Protein AF-A0A1W9QSS4-F1 (afdb_monomer_lite)

Foldseek 3Di:
DVVLVVLLVVLLLVLLVVCVVPLPPQPDFDLVSVVVSVVCCVVVVVPSDAPFDQDPSGTDGPVSVVSSQVVCVVQQQWHWDWDQDPNDTGIGTDGGPRVVVSVVD

Sequence (105 aa):
MFLKKQIYFRRVVLAAEIASKLHNQPTFGHVKFQKLVYLCEQISKMNLHSNYSKQAAGPYDRKFIHSIDSELNRQKWFNIKQETVDGYKKFTYTPSVNLQKAKKY

pLDDT: mean 89.85, std 7.15, range [61.88, 97.44]

Structure (mmCIF, N/CA/C/O backbone):
data_AF-A0A1W9QSS4-F1
#
_entry.id   AF-A0A1W9QSS4-F1
#
loop_
_atom_site.group_PDB
_atom_site.id
_atom_site.type_symbol
_atom_site.label_atom_id
_atom_site.label_alt_id
_atom_site.label_comp_id
_atom_site.label_asym_id
_atom_site.label_entity_id
_atom_site.label_seq_id
_atom_site.pdbx_PDB_ins_code
_atom_site.Cartn_x
_atom_site.Cartn_y
_atom_site.Cartn_z
_atom_site.occupancy
_atom_site.B_iso_or_equiv
_atom_site.auth_seq_id
_atom_site.auth_comp_id
_atom_site.auth_asym_id
_atom_site.auth_atom_id
_atom_site.pdbx_PDB_model_num
ATOM 1 N N . MET A 1 1 ? -16.547 19.908 8.640 1.00 61.88 1 MET A N 1
ATOM 2 C CA . MET A 1 1 ? -15.112 19.577 8.845 1.00 61.88 1 MET A CA 1
ATOM 3 C C . MET A 1 1 ? -14.900 18.134 9.323 1.00 61.88 1 MET A C 1
ATOM 5 O O . MET A 1 1 ? -14.058 17.446 8.760 1.00 61.88 1 MET A O 1
ATOM 9 N N . PHE A 1 2 ? -15.700 17.637 10.276 1.00 73.44 2 PHE A N 1
ATOM 10 C CA . PHE A 1 2 ? -15.592 16.279 10.839 1.00 73.44 2 PHE A CA 1
ATOM 11 C C . PHE A 1 2 ? -15.815 15.129 9.830 1.00 73.44 2 PHE A C 1
ATOM 13 O O . PHE A 1 2 ? -14.977 14.237 9.718 1.00 73.44 2 PHE A O 1
ATOM 20 N N . LEU A 1 3 ? -16.881 15.192 9.019 1.00 80.44 3 LEU A N 1
ATOM 21 C 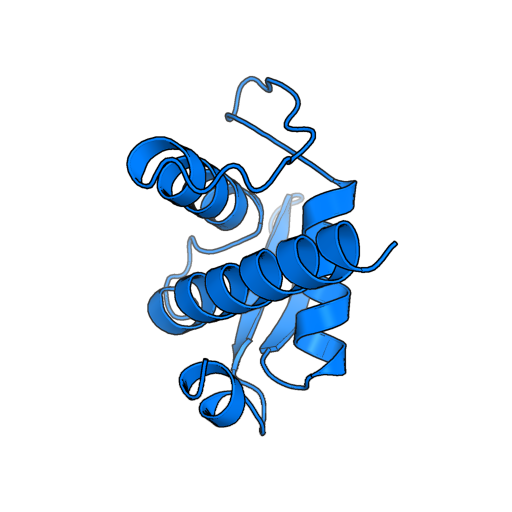CA . LEU A 1 3 ? -17.224 14.139 8.046 1.00 80.44 3 LEU A CA 1
ATOM 22 C C . LEU A 1 3 ? -16.113 13.889 7.009 1.00 80.44 3 LEU A C 1
ATOM 24 O O . LEU A 1 3 ? -15.779 12.746 6.715 1.00 80.44 3 LEU A O 1
ATOM 28 N N . LYS A 1 4 ? -15.478 14.957 6.507 1.00 81.88 4 LYS A N 1
ATOM 29 C CA . LYS A 1 4 ? -14.354 14.851 5.559 1.00 81.88 4 LYS A CA 1
ATOM 30 C C . LYS A 1 4 ? -13.162 14.108 6.170 1.00 81.88 4 LYS A C 1
ATOM 32 O O . LYS A 1 4 ? -1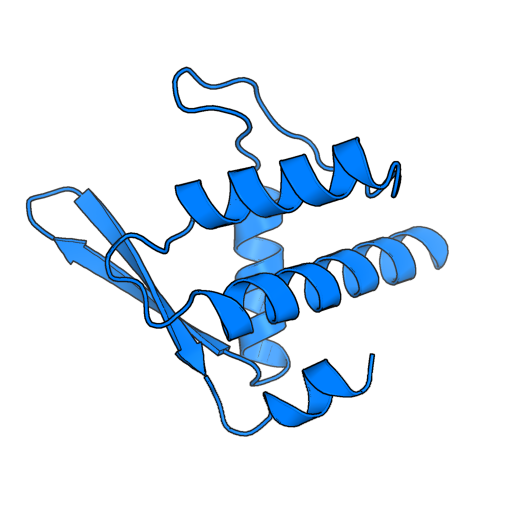2.553 13.288 5.491 1.00 81.88 4 LYS A O 1
ATOM 37 N N . LYS A 1 5 ? -12.858 14.356 7.450 1.00 86.12 5 LYS A N 1
ATOM 38 C CA . LYS A 1 5 ? -11.775 13.675 8.177 1.00 86.12 5 LYS A CA 1
ATOM 39 C C . LYS A 1 5 ? -12.082 12.187 8.377 1.00 86.12 5 LYS A C 1
ATOM 41 O O . LYS A 1 5 ? -11.194 11.362 8.194 1.00 86.12 5 LYS A O 1
ATOM 46 N N . GLN A 1 6 ? -13.333 11.844 8.688 1.00 88.62 6 GLN A N 1
ATOM 47 C CA . GLN A 1 6 ? -13.763 10.449 8.819 1.00 88.62 6 GLN A CA 1
ATOM 48 C C . GLN A 1 6 ? -13.700 9.701 7.478 1.00 88.62 6 GLN A C 1
ATOM 50 O O . GLN A 1 6 ? -13.156 8.602 7.424 1.00 88.62 6 GLN A O 1
ATOM 55 N N . ILE A 1 7 ? -14.201 10.302 6.393 1.00 89.06 7 ILE A N 1
ATOM 56 C CA . ILE A 1 7 ? -14.123 9.725 5.039 1.00 89.06 7 ILE A CA 1
ATOM 57 C C . ILE A 1 7 ? -12.666 9.502 4.642 1.00 89.06 7 ILE A C 1
ATOM 59 O O . ILE A 1 7 ? -12.314 8.420 4.183 1.00 89.06 7 ILE A O 1
ATOM 63 N N . TYR A 1 8 ? -11.814 10.505 4.852 1.00 90.12 8 TYR A N 1
ATOM 64 C CA . TYR A 1 8 ? -10.388 10.387 4.582 1.00 90.12 8 TYR A CA 1
ATOM 65 C C . TYR A 1 8 ? -9.765 9.219 5.352 1.00 90.12 8 TYR A C 1
ATOM 67 O O . TYR A 1 8 ? -9.114 8.374 4.748 1.00 90.12 8 TYR A O 1
ATOM 75 N N . PHE A 1 9 ? -10.030 9.106 6.656 1.00 92.19 9 PHE A N 1
ATOM 76 C CA . PHE A 1 9 ? -9.504 8.002 7.454 1.00 92.19 9 PHE A CA 1
ATOM 77 C C . PHE A 1 9 ? -9.990 6.631 6.958 1.00 92.19 9 PHE A C 1
ATOM 79 O O . PHE A 1 9 ? -9.188 5.711 6.837 1.00 92.19 9 PHE A O 1
ATOM 86 N N . ARG A 1 10 ? -11.265 6.499 6.568 1.00 92.31 10 ARG A N 1
ATOM 87 C CA . ARG A 1 10 ? -11.788 5.264 5.954 1.00 92.31 10 ARG A CA 1
ATOM 88 C C . ARG A 1 10 ? -11.043 4.890 4.673 1.00 92.31 10 ARG A C 1
ATOM 90 O O . ARG A 1 10 ? -10.729 3.719 4.481 1.00 92.31 10 ARG A O 1
ATOM 97 N N . ARG A 1 11 ? -10.704 5.868 3.824 1.00 92.00 11 ARG A N 1
ATOM 98 C CA . ARG A 1 11 ? -9.878 5.610 2.632 1.00 92.00 11 ARG A CA 1
ATOM 99 C C . ARG A 1 11 ? -8.488 5.110 2.996 1.00 92.00 11 ARG A C 1
ATOM 101 O O . ARG A 1 11 ? -7.968 4.241 2.312 1.00 92.00 11 ARG A O 1
ATOM 108 N N . VAL A 1 12 ? -7.891 5.652 4.053 1.00 94.31 12 VAL A N 1
ATOM 109 C CA . VAL A 1 12 ? -6.559 5.251 4.527 1.00 94.31 12 VAL A CA 1
ATOM 110 C C . VAL A 1 12 ? -6.589 3.820 5.065 1.00 94.31 12 VAL A C 1
ATOM 112 O O . VAL A 1 12 ? -5.684 3.045 4.774 1.00 94.31 12 VAL A O 1
ATOM 115 N N . VAL A 1 13 ? -7.640 3.441 5.795 1.00 94.94 13 VAL A N 1
ATOM 116 C CA . VAL A 1 13 ? -7.822 2.059 6.268 1.00 94.94 13 VAL A CA 1
ATOM 117 C C . VAL A 1 13 ? -8.000 1.101 5.086 1.00 94.94 13 VAL A C 1
ATOM 119 O O . VAL A 1 13 ? -7.270 0.118 4.986 1.00 94.94 13 VAL A O 1
ATOM 122 N N . LEU A 1 14 ? -8.880 1.425 4.131 1.00 94.75 14 LEU A N 1
ATOM 123 C CA . LEU A 1 14 ? -9.049 0.633 2.905 1.00 94.75 14 LEU A CA 1
ATOM 124 C C . LEU A 1 14 ? -7.736 0.518 2.112 1.00 94.75 14 LEU A C 1
ATOM 126 O O . LEU A 1 14 ? -7.388 -0.556 1.624 1.00 94.75 14 LEU A O 1
ATOM 130 N N . ALA A 1 15 ? -6.984 1.614 2.009 1.00 94.94 15 ALA A N 1
ATOM 131 C CA . ALA A 1 15 ? -5.680 1.644 1.364 1.00 94.94 15 ALA A CA 1
ATOM 132 C C . ALA A 1 15 ? -4.685 0.690 2.032 1.00 94.94 15 ALA A C 1
ATOM 134 O O . ALA A 1 15 ? -4.008 -0.080 1.348 1.00 94.94 15 ALA A O 1
ATOM 135 N N . ALA A 1 16 ? -4.615 0.728 3.363 1.00 96.50 16 ALA A N 1
ATOM 136 C CA . ALA A 1 16 ? -3.748 -0.140 4.141 1.00 96.50 16 ALA A CA 1
ATOM 137 C C . ALA A 1 16 ? -4.108 -1.617 3.944 1.00 96.50 16 ALA A C 1
ATOM 139 O O . ALA A 1 16 ? -3.210 -2.444 3.819 1.00 96.50 16 ALA A O 1
ATOM 140 N N . GLU A 1 17 ? -5.399 -1.939 3.856 1.00 96.31 17 GLU A N 1
ATOM 141 C CA . GLU A 1 17 ? -5.879 -3.303 3.630 1.00 96.31 17 GLU A CA 1
ATOM 142 C C . GLU A 1 17 ? -5.543 -3.823 2.224 1.00 96.31 17 GLU A C 1
ATOM 144 O O . GLU A 1 17 ? -5.064 -4.945 2.056 1.00 96.31 17 GLU A O 1
ATOM 149 N N . ILE A 1 18 ? -5.721 -2.995 1.193 1.00 96.44 18 ILE A N 1
ATOM 150 C CA . ILE A 1 18 ? -5.328 -3.355 -0.176 1.00 96.44 18 ILE A CA 1
ATOM 151 C C . ILE A 1 18 ? -3.809 -3.573 -0.254 1.00 96.44 18 ILE A C 1
ATOM 153 O O . ILE A 1 18 ? -3.354 -4.571 -0.820 1.00 96.44 18 ILE A O 1
ATOM 157 N N . ALA A 1 19 ? -3.018 -2.668 0.330 1.00 96.56 19 ALA A N 1
ATOM 158 C CA . ALA A 1 19 ? -1.562 -2.786 0.351 1.00 96.56 19 ALA A CA 1
ATOM 159 C C . ALA A 1 19 ? -1.093 -4.004 1.167 1.00 96.56 19 ALA A C 1
ATOM 161 O O . ALA A 1 19 ? -0.195 -4.724 0.730 1.00 96.56 19 ALA A O 1
ATOM 162 N N . SER A 1 20 ? -1.727 -4.309 2.304 1.00 96.38 20 SER A N 1
ATOM 163 C CA . SER A 1 20 ? -1.370 -5.464 3.142 1.00 96.38 20 SER A CA 1
ATOM 164 C C . SER A 1 20 ? -1.543 -6.782 2.393 1.00 96.38 20 SER A C 1
ATOM 166 O O . SER A 1 20 ? -0.686 -7.657 2.499 1.00 96.38 20 SER A O 1
ATOM 168 N N . LYS A 1 21 ? -2.579 -6.889 1.559 1.00 96.19 21 LYS A N 1
ATOM 169 C CA . LYS A 1 21 ? -2.859 -8.083 0.757 1.00 96.19 21 LYS A CA 1
ATOM 170 C C . LYS A 1 21 ? -1.971 -8.224 -0.477 1.00 96.19 21 LYS A C 1
ATOM 172 O O . LYS A 1 21 ? -1.724 -9.344 -0.912 1.00 96.19 21 LYS A O 1
ATOM 177 N N . LEU A 1 22 ? -1.516 -7.115 -1.065 1.00 97.44 22 LEU A N 1
ATOM 178 C CA . LEU A 1 22 ? -0.938 -7.129 -2.415 1.00 97.44 22 LEU A CA 1
ATOM 179 C C . LEU A 1 22 ? 0.514 -6.658 -2.509 1.00 97.44 22 LEU A C 1
ATOM 181 O O . LEU A 1 22 ? 1.098 -6.802 -3.580 1.00 97.44 22 LEU A O 1
ATOM 185 N N . HIS A 1 23 ? 1.118 -6.149 -1.432 1.00 95.38 23 HIS A N 1
ATOM 186 C CA . HIS A 1 23 ? 2.489 -5.620 -1.452 1.00 95.38 23 HIS A CA 1
ATOM 187 C C . HIS A 1 23 ? 3.549 -6.603 -1.976 1.00 95.38 23 HIS A C 1
ATOM 189 O O . HIS A 1 23 ? 4.528 -6.172 -2.574 1.00 95.38 23 HIS A O 1
ATOM 195 N N . ASN A 1 24 ? 3.343 -7.912 -1.807 1.00 94.94 24 ASN A N 1
ATOM 196 C CA . ASN A 1 24 ? 4.263 -8.944 -2.301 1.00 94.94 24 ASN A CA 1
ATO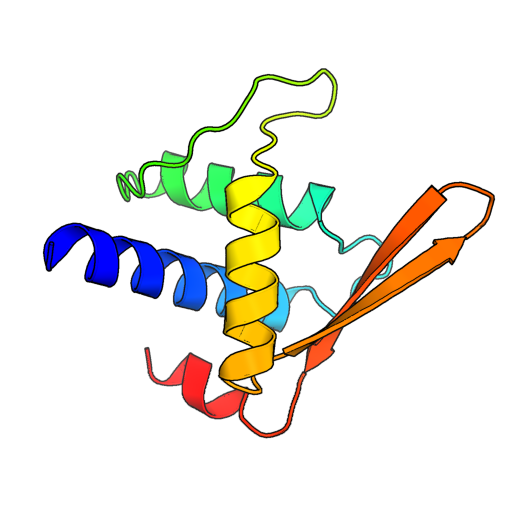M 197 C C . ASN A 1 24 ? 4.151 -9.203 -3.812 1.00 94.94 24 ASN A C 1
ATOM 199 O O . ASN A 1 24 ? 4.949 -9.952 -4.368 1.00 94.94 24 ASN A O 1
ATOM 203 N N . GLN A 1 25 ? 3.160 -8.625 -4.496 1.00 96.12 25 GLN A N 1
ATOM 204 C CA . GLN A 1 25 ? 3.000 -8.814 -5.933 1.00 96.12 25 GLN A CA 1
ATOM 205 C C . GLN A 1 25 ? 3.923 -7.859 -6.705 1.00 96.12 25 GLN A C 1
ATOM 207 O O . GLN A 1 25 ? 3.785 -6.645 -6.560 1.00 96.12 25 GLN A O 1
ATOM 212 N N . PRO A 1 26 ? 4.777 -8.354 -7.623 1.00 90.62 26 PRO A N 1
ATOM 213 C CA . PRO A 1 26 ? 5.706 -7.505 -8.379 1.00 90.62 26 PRO A CA 1
ATOM 214 C C . PRO A 1 26 ? 5.037 -6.410 -9.225 1.00 90.62 26 PRO A C 1
ATOM 216 O O . PRO A 1 26 ? 5.662 -5.400 -9.542 1.00 90.62 26 PRO A O 1
ATOM 219 N N . THR A 1 27 ? 3.770 -6.616 -9.600 1.00 91.69 27 THR A N 1
ATOM 220 C CA . THR A 1 27 ? 2.955 -5.691 -10.407 1.00 91.69 27 THR A CA 1
ATOM 221 C C . THR A 1 27 ? 2.136 -4.708 -9.568 1.00 91.69 27 THR A C 1
ATOM 223 O O . THR A 1 27 ? 1.385 -3.899 -10.118 1.00 91.69 27 THR A O 1
ATOM 226 N N . PHE A 1 28 ? 2.215 -4.789 -8.238 1.00 95.44 28 PHE A N 1
ATOM 227 C CA . PHE A 1 28 ? 1.505 -3.873 -7.360 1.00 95.44 28 PHE A CA 1
ATOM 228 C C . PHE A 1 28 ? 2.245 -2.538 -7.258 1.00 95.44 28 PHE A C 1
ATOM 230 O O . PHE A 1 28 ? 3.433 -2.482 -6.968 1.00 95.44 28 PHE A O 1
ATOM 237 N N . GLY A 1 29 ? 1.511 -1.458 -7.512 1.00 93.56 29 GLY A N 1
ATOM 238 C CA . GLY A 1 29 ? 1.987 -0.080 -7.491 1.00 93.56 29 GLY A CA 1
ATOM 239 C C . GLY A 1 29 ? 0.806 0.876 -7.659 1.00 93.56 29 GLY A C 1
ATOM 240 O O . GLY A 1 29 ? -0.347 0.437 -7.697 1.00 93.56 29 GLY A O 1
ATOM 241 N N . HIS A 1 30 ? 1.068 2.178 -7.802 1.00 93.38 30 HIS A N 1
ATOM 242 C CA . HIS A 1 30 ? 0.028 3.220 -7.747 1.00 93.38 30 HIS A CA 1
ATOM 243 C C . HIS A 1 30 ? -1.153 2.988 -8.698 1.00 93.38 30 HIS A C 1
ATOM 245 O O . HIS A 1 30 ? -2.301 3.179 -8.305 1.00 93.38 30 HIS A O 1
ATOM 251 N N . VAL A 1 31 ? -0.898 2.550 -9.935 1.00 91.38 31 VAL A N 1
ATOM 252 C CA . VAL A 1 31 ? -1.964 2.321 -10.926 1.00 91.38 31 VAL A CA 1
ATOM 253 C C . VAL A 1 31 ? -2.894 1.191 -10.482 1.00 91.38 31 VAL A C 1
ATOM 255 O O . VAL A 1 31 ? -4.111 1.366 -10.457 1.00 91.38 31 VAL A O 1
ATOM 258 N N . LYS A 1 32 ? -2.334 0.035 -10.101 1.00 93.56 32 LYS A N 1
ATOM 259 C CA . LYS A 1 32 ? -3.120 -1.118 -9.636 1.00 93.56 32 LYS A CA 1
ATOM 260 C C . LYS A 1 32 ? -3.855 -0.789 -8.339 1.00 93.56 32 LYS A C 1
ATOM 262 O O . LYS A 1 32 ? -5.034 -1.099 -8.210 1.00 93.56 32 LYS A O 1
ATOM 267 N N . PHE A 1 33 ? -3.178 -0.107 -7.421 1.00 94.56 33 PHE A N 1
ATOM 268 C CA . PHE A 1 33 ? -3.750 0.355 -6.165 1.00 94.56 33 PHE A CA 1
ATOM 269 C C . PHE A 1 33 ? -4.976 1.256 -6.383 1.00 94.56 33 PHE A C 1
ATOM 271 O O . PHE A 1 33 ? -6.044 0.971 -5.848 1.00 94.56 33 PHE A O 1
ATOM 278 N N . GLN A 1 34 ? -4.867 2.302 -7.210 1.00 91.88 34 GLN A N 1
ATOM 279 C CA . GLN A 1 34 ? -5.977 3.237 -7.427 1.00 91.88 34 GLN A CA 1
ATOM 280 C C . GLN A 1 34 ? -7.188 2.575 -8.083 1.00 91.88 34 GLN A C 1
ATOM 282 O O . GLN A 1 34 ? -8.318 2.858 -7.690 1.00 91.88 34 GLN A O 1
ATOM 287 N N . LYS A 1 35 ? -6.960 1.654 -9.029 1.00 91.44 35 LYS A N 1
ATOM 288 C CA . LYS A 1 35 ? -8.036 0.852 -9.627 1.00 91.44 35 LYS A CA 1
ATOM 289 C C . LYS A 1 35 ? -8.782 0.033 -8.581 1.00 91.44 35 LYS A C 1
ATOM 291 O O . LYS A 1 35 ? -10.005 -0.028 -8.629 1.00 91.44 35 LYS A O 1
ATOM 296 N N . LEU A 1 36 ? -8.057 -0.582 -7.647 1.00 94.06 36 LEU A N 1
ATOM 297 C CA . LEU A 1 36 ? -8.654 -1.398 -6.593 1.00 94.06 36 LEU A CA 1
ATOM 298 C C . LEU A 1 36 ? -9.427 -0.554 -5.585 1.00 94.06 36 LEU A C 1
ATOM 300 O O . LEU A 1 36 ? -10.549 -0.919 -5.258 1.00 94.06 36 LEU A O 1
ATOM 304 N N . VAL A 1 37 ? -8.884 0.590 -5.154 1.00 92.19 37 VAL A N 1
ATOM 305 C CA . VAL A 1 37 ? -9.628 1.518 -4.287 1.00 92.19 37 VAL A CA 1
ATOM 306 C C . VAL A 1 37 ? -10.927 1.942 -4.965 1.00 92.19 37 VAL A C 1
ATOM 308 O O . VAL A 1 37 ? -11.992 1.786 -4.374 1.00 92.19 37 VAL A O 1
ATOM 311 N N . TYR A 1 38 ? -10.854 2.399 -6.218 1.00 89.56 38 TYR A N 1
ATOM 312 C CA . TYR A 1 38 ? -12.038 2.791 -6.978 1.00 89.56 38 TYR A CA 1
ATOM 313 C C . TYR A 1 38 ? -13.054 1.648 -7.072 1.00 89.56 38 TYR A C 1
ATOM 315 O O . TYR A 1 38 ? -14.235 1.844 -6.798 1.00 89.56 38 TYR A O 1
ATOM 323 N N . LEU A 1 39 ? -12.605 0.439 -7.418 1.00 91.69 39 LEU A N 1
ATO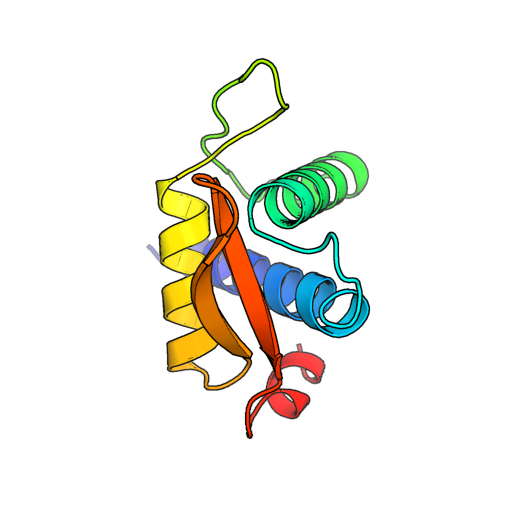M 324 C CA . LEU A 1 39 ? -13.479 -0.724 -7.546 1.00 91.69 39 LEU A CA 1
ATOM 325 C C . LEU A 1 39 ? -14.169 -1.071 -6.219 1.00 91.69 39 LEU A C 1
ATOM 327 O O . LEU A 1 39 ? -15.382 -1.278 -6.199 1.00 91.69 39 LEU A O 1
ATOM 331 N N . CYS A 1 40 ? -13.421 -1.090 -5.113 1.00 91.44 40 CYS A N 1
ATOM 332 C CA . CYS A 1 40 ? -13.966 -1.318 -3.776 1.00 91.44 40 CYS A CA 1
ATOM 333 C C . CYS A 1 40 ? -15.015 -0.261 -3.408 1.00 91.44 40 CYS A C 1
ATOM 335 O O . CYS A 1 40 ? -16.079 -0.617 -2.898 1.00 91.44 40 CYS A O 1
ATOM 337 N N . GLU A 1 41 ? -14.744 1.013 -3.707 1.00 89.12 41 GLU A N 1
ATOM 338 C CA . GLU A 1 41 ? -15.673 2.122 -3.479 1.00 89.12 41 GLU A CA 1
ATOM 339 C C . GLU A 1 41 ? -16.978 1.954 -4.267 1.00 89.12 41 GLU A C 1
ATOM 341 O O . GLU A 1 41 ? -18.054 2.145 -3.694 1.00 89.12 41 GLU A O 1
ATOM 346 N N . GLN A 1 42 ? -16.894 1.580 -5.552 1.00 88.19 42 GLN A N 1
ATOM 347 C CA . GLN A 1 42 ? -18.062 1.412 -6.423 1.00 88.19 42 GLN A CA 1
ATOM 348 C C . GLN A 1 42 ? -18.910 0.196 -6.032 1.00 88.19 42 GLN A C 1
ATOM 350 O O . GLN A 1 42 ? -20.117 0.333 -5.840 1.00 88.19 42 GLN A O 1
ATOM 355 N N . ILE A 1 43 ? -18.293 -0.981 -5.871 1.00 90.12 43 ILE A N 1
ATOM 356 C CA . ILE A 1 43 ? -19.012 -2.225 -5.539 1.00 90.12 43 ILE A CA 1
ATOM 357 C C . ILE A 1 43 ? -19.705 -2.099 -4.183 1.00 90.12 43 ILE A C 1
ATOM 359 O O . ILE A 1 43 ? -20.860 -2.490 -4.025 1.00 90.12 43 ILE A O 1
ATOM 363 N N . SER A 1 44 ? -19.011 -1.513 -3.210 1.00 87.06 44 SER A N 1
ATOM 364 C CA . SER A 1 44 ? -19.502 -1.413 -1.835 1.00 87.06 44 SER A CA 1
ATOM 365 C C . SER A 1 44 ? -20.333 -0.152 -1.584 1.00 87.06 44 SER A C 1
ATOM 367 O O . SER A 1 44 ? -20.736 0.092 -0.448 1.00 87.06 44 SER A O 1
ATOM 369 N N . LYS A 1 45 ? -20.555 0.681 -2.615 1.00 86.81 45 LYS A N 1
ATOM 370 C CA . LYS A 1 45 ? -21.285 1.959 -2.540 1.00 86.81 45 LYS A CA 1
ATOM 371 C C . LYS A 1 45 ? -20.816 2.848 -1.373 1.00 86.81 45 LYS A C 1
ATOM 373 O O . LYS A 1 45 ? -21.614 3.535 -0.741 1.00 86.81 45 LYS A O 1
ATOM 378 N N . MET A 1 46 ? -19.510 2.845 -1.075 1.00 82.38 46 MET A N 1
ATOM 379 C CA . MET A 1 46 ? -18.955 3.478 0.135 1.00 82.38 46 MET A CA 1
ATOM 380 C C . MET A 1 46 ? -18.971 5.019 0.095 1.00 82.38 46 MET A C 1
ATOM 382 O O . MET A 1 46 ? -18.637 5.649 1.098 1.00 82.38 46 MET A O 1
ATOM 386 N N . ASN A 1 47 ? -19.344 5.640 -1.035 1.00 79.69 47 ASN A N 1
ATOM 387 C CA . ASN A 1 47 ? -19.421 7.097 -1.229 1.00 79.69 47 ASN A CA 1
ATOM 388 C C . ASN A 1 47 ? -18.192 7.852 -0.693 1.00 79.69 47 ASN A C 1
ATOM 390 O O . ASN A 1 47 ? -18.289 8.916 -0.082 1.00 79.69 47 ASN A O 1
ATOM 394 N N . LEU A 1 48 ? -16.999 7.303 -0.933 1.00 78.88 48 LEU A N 1
ATOM 395 C CA . LEU A 1 48 ? -15.757 7.872 -0.426 1.00 78.88 48 LEU A CA 1
ATOM 396 C C . LEU A 1 48 ? -15.225 9.027 -1.289 1.00 78.88 48 LEU A C 1
ATOM 398 O O . LEU A 1 48 ? -14.097 9.397 -1.068 1.00 78.88 48 LEU A O 1
ATOM 402 N N . HIS A 1 49 ? -15.990 9.688 -2.164 1.00 67.06 49 HIS A N 1
ATOM 403 C CA . HIS A 1 49 ? -15.675 10.981 -2.830 1.00 67.06 49 HIS A CA 1
ATOM 404 C C . HIS A 1 49 ? -14.223 11.235 -3.296 1.00 67.06 49 HIS A C 1
ATOM 406 O O . HIS A 1 49 ? -13.504 12.097 -2.780 1.00 67.06 49 HIS A O 1
ATOM 412 N N . SER A 1 50 ? -13.797 10.534 -4.323 1.00 66.44 50 SER A N 1
ATOM 413 C CA . SER A 1 50 ? -12.479 10.623 -4.956 1.00 66.44 50 SER A CA 1
ATOM 414 C C . SER A 1 50 ? -12.614 11.332 -6.315 1.00 66.44 50 SER A C 1
ATOM 416 O O . SER A 1 50 ? -13.554 11.081 -7.069 1.00 66.44 50 SER A O 1
ATOM 418 N N . ASN A 1 51 ? -11.712 12.272 -6.625 1.00 78.56 51 ASN A N 1
ATOM 419 C CA . ASN A 1 51 ? -11.774 13.092 -7.843 1.00 78.56 51 ASN A CA 1
ATOM 420 C C . ASN A 1 51 ? -11.069 12.365 -8.991 1.00 78.56 51 ASN A C 1
ATOM 422 O O . ASN A 1 51 ? -10.110 12.871 -9.580 1.00 78.56 51 ASN A O 1
ATOM 426 N N . TYR A 1 52 ? -11.509 11.140 -9.272 1.00 80.06 52 TYR A N 1
ATOM 427 C CA . TYR A 1 52 ? -10.902 10.332 -10.315 1.00 80.06 52 TYR A CA 1
ATOM 428 C C . TYR A 1 52 ? -11.103 10.976 -11.683 1.00 80.06 52 TYR A C 1
ATOM 430 O O . TYR A 1 52 ? -12.220 11.121 -12.178 1.00 80.06 52 TYR A O 1
ATOM 438 N N . SER A 1 53 ? -9.991 11.315 -12.323 1.00 80.81 53 SER A N 1
ATOM 439 C CA . SER A 1 53 ? -9.975 11.647 -13.741 1.00 80.81 53 SER A CA 1
ATOM 440 C C . SER A 1 53 ? -10.051 10.364 -14.565 1.00 80.81 53 SER A C 1
ATOM 442 O O . SER A 1 53 ? -9.397 9.368 -14.241 1.00 80.81 53 SER A O 1
ATOM 444 N N . LYS A 1 54 ? -10.844 10.375 -15.639 1.00 80.31 54 LYS A N 1
ATOM 445 C CA . LYS A 1 54 ? -10.868 9.277 -16.608 1.00 80.31 54 LYS A CA 1
ATOM 446 C C . LYS A 1 54 ? -9.596 9.352 -17.452 1.00 80.31 54 LYS A C 1
ATOM 448 O O . LYS A 1 54 ? -9.444 10.278 -18.240 1.00 80.31 54 LYS A O 1
ATOM 453 N N . GLN A 1 55 ? -8.688 8.400 -17.268 1.00 81.38 55 GLN A N 1
ATOM 454 C CA . GLN A 1 55 ? -7.493 8.239 -18.098 1.00 81.38 55 GLN A CA 1
ATOM 455 C C . GLN A 1 55 ? -7.636 6.990 -18.973 1.00 81.38 55 GLN A C 1
ATOM 457 O O . GLN A 1 55 ? -8.407 6.088 -18.644 1.00 81.38 55 GLN A O 1
ATOM 462 N N . ALA A 1 56 ? -6.842 6.891 -20.044 1.00 79.69 56 ALA A N 1
ATOM 463 C CA . ALA A 1 56 ? -6.802 5.698 -20.902 1.00 79.69 56 ALA A CA 1
ATOM 464 C C . ALA A 1 56 ? -6.504 4.413 -20.104 1.00 79.69 56 ALA A C 1
ATOM 466 O O . ALA A 1 56 ? -7.025 3.343 -20.398 1.00 79.69 56 ALA A O 1
ATOM 467 N N . ALA A 1 57 ? -5.713 4.535 -19.035 1.00 72.81 57 ALA A N 1
ATOM 468 C CA . ALA A 1 57 ? -5.368 3.435 -18.146 1.00 72.81 57 ALA A CA 1
ATOM 469 C C . ALA A 1 57 ? -6.349 3.242 -16.973 1.00 72.81 57 ALA A C 1
ATOM 471 O O . ALA A 1 57 ? -6.059 2.418 -16.108 1.00 72.81 57 ALA A O 1
ATOM 472 N N . GLY A 1 58 ? -7.480 3.954 -16.917 1.00 78.25 58 GLY A N 1
ATOM 473 C CA . GLY A 1 58 ? -8.482 3.868 -15.848 1.00 78.25 58 GLY A CA 1
ATOM 474 C C . GLY A 1 58 ? -8.563 5.117 -14.956 1.00 78.25 58 GLY A C 1
ATOM 475 O O . GLY A 1 58 ? -7.954 6.142 -15.259 1.00 78.25 58 GLY A O 1
ATOM 476 N N . PRO A 1 59 ? -9.345 5.066 -13.866 1.00 83.31 59 PRO A N 1
ATOM 477 C CA . PRO A 1 59 ? -9.502 6.191 -12.949 1.00 83.31 59 PRO A CA 1
ATOM 478 C C . PRO A 1 59 ? -8.171 6.539 -12.276 1.00 83.31 59 PRO A C 1
ATOM 480 O O . PRO A 1 59 ? -7.507 5.667 -11.714 1.00 83.31 59 PRO A O 1
ATOM 483 N N . TYR A 1 60 ? -7.797 7.820 -12.324 1.00 85.06 60 TYR A N 1
ATOM 484 C CA . TYR A 1 60 ? -6.591 8.328 -11.674 1.00 85.06 60 TYR A CA 1
ATOM 485 C C . TYR A 1 60 ? -6.866 9.595 -10.860 1.00 85.06 60 TYR A C 1
ATOM 487 O O . TYR A 1 60 ? -7.390 10.577 -11.389 1.00 85.06 60 TYR A O 1
ATOM 495 N N . ASP A 1 61 ? -6.475 9.588 -9.586 1.00 88.56 61 ASP A N 1
ATOM 496 C CA . ASP A 1 61 ? -6.497 10.748 -8.693 1.00 88.56 61 ASP A CA 1
ATOM 497 C C . ASP A 1 61 ? -5.111 10.933 -8.051 1.00 88.56 61 ASP A C 1
ATOM 499 O O . ASP A 1 61 ? -4.695 10.215 -7.134 1.00 88.56 61 ASP A O 1
ATOM 503 N N . ARG A 1 62 ? -4.372 11.926 -8.562 1.00 87.81 62 ARG A N 1
ATOM 504 C CA . ARG A 1 62 ? -3.025 12.270 -8.091 1.00 87.81 62 ARG A CA 1
ATOM 505 C C . ARG A 1 62 ? -3.035 12.776 -6.649 1.00 87.81 62 ARG A C 1
ATOM 507 O O . ARG A 1 62 ? -2.150 12.425 -5.878 1.00 87.81 62 ARG A O 1
ATOM 514 N N . LYS A 1 63 ? -3.995 13.629 -6.283 1.00 89.19 63 LYS A N 1
ATOM 515 C CA . LYS A 1 63 ? -4.038 14.220 -4.936 1.00 89.19 63 LYS A CA 1
ATOM 516 C C . LYS A 1 63 ? -4.346 13.143 -3.907 1.00 89.19 63 LYS A C 1
ATOM 518 O O . LYS A 1 63 ? -3.700 13.092 -2.864 1.00 89.19 63 LYS A O 1
ATOM 523 N N . PHE A 1 64 ? -5.283 12.265 -4.248 1.00 90.00 64 PHE A N 1
ATOM 524 C CA . PHE A 1 64 ? -5.627 11.107 -3.446 1.00 90.00 64 PHE A CA 1
ATOM 525 C C . PHE A 1 64 ? -4.403 10.235 -3.156 1.00 90.00 64 PHE A C 1
ATOM 527 O O . PHE A 1 64 ? -4.078 10.061 -1.985 1.00 90.00 64 PHE A O 1
ATOM 534 N N . ILE A 1 65 ? -3.684 9.756 -4.178 1.00 92.31 65 ILE A N 1
ATOM 535 C CA . ILE A 1 65 ? -2.574 8.817 -3.947 1.00 92.31 65 ILE A CA 1
ATOM 536 C C . ILE A 1 65 ? -1.452 9.420 -3.103 1.00 92.31 65 ILE A C 1
ATOM 538 O O . ILE A 1 65 ? -1.051 8.806 -2.123 1.00 92.31 65 ILE A O 1
ATOM 542 N N . HIS A 1 66 ? -1.049 10.668 -3.373 1.00 93.25 66 HIS A N 1
ATOM 543 C CA . HIS A 1 66 ? -0.019 11.340 -2.569 1.00 93.25 66 HIS A CA 1
ATOM 544 C C . HIS A 1 66 ? -0.464 11.552 -1.119 1.00 93.25 66 HIS A C 1
ATOM 546 O O . HIS A 1 66 ? 0.341 11.421 -0.198 1.00 93.25 66 HIS A O 1
ATOM 552 N N . SER A 1 67 ? -1.748 11.860 -0.895 1.00 94.00 67 SER A N 1
ATOM 553 C CA . SER A 1 67 ? -2.287 11.993 0.463 1.00 94.00 67 SER A CA 1
ATOM 554 C C . SER A 1 67 ? -2.290 10.660 1.216 1.00 94.00 67 SER A C 1
ATOM 556 O O . SER A 1 67 ? -1.904 10.619 2.381 1.00 94.00 67 SER A O 1
ATOM 558 N N . ILE A 1 68 ? -2.649 9.566 0.537 1.00 95.00 68 ILE A N 1
ATOM 559 C CA . ILE A 1 68 ? -2.645 8.222 1.112 1.00 95.00 68 ILE A CA 1
ATOM 560 C C . ILE A 1 68 ? -1.222 7.773 1.427 1.00 95.00 68 ILE A C 1
ATOM 562 O O . ILE A 1 68 ? -0.976 7.338 2.547 1.00 95.00 68 ILE A O 1
ATOM 566 N N . ASP A 1 69 ? -0.275 7.925 0.502 1.00 95.94 69 ASP A N 1
ATOM 567 C CA . ASP A 1 69 ? 1.115 7.532 0.742 1.00 95.94 69 ASP A CA 1
ATOM 568 C C . ASP A 1 69 ? 1.708 8.302 1.932 1.00 95.94 69 ASP A C 1
ATOM 570 O O . ASP A 1 69 ? 2.363 7.719 2.798 1.00 95.94 69 ASP A O 1
ATOM 574 N N . SER A 1 70 ? 1.438 9.609 2.025 1.00 95.69 70 SER A N 1
ATOM 575 C CA . SER A 1 70 ? 1.857 10.433 3.165 1.00 95.69 70 SER A CA 1
ATOM 576 C C . SER A 1 70 ? 1.263 9.930 4.483 1.00 95.69 70 SER A C 1
ATOM 578 O O . SER A 1 70 ? 1.967 9.829 5.489 1.00 95.69 70 SER A O 1
ATOM 580 N N . GLU A 1 71 ? -0.015 9.549 4.490 1.00 96.31 71 GLU A N 1
ATOM 581 C CA . GLU A 1 71 ? -0.664 8.997 5.677 1.00 96.31 71 GLU A CA 1
ATOM 582 C C . GLU A 1 71 ? -0.104 7.638 6.085 1.00 96.31 71 GLU A C 1
ATOM 584 O O . GLU A 1 71 ? 0.208 7.438 7.257 1.00 96.31 71 GLU A O 1
ATOM 589 N N . LEU A 1 72 ? 0.045 6.712 5.136 1.00 96.19 72 LEU A N 1
ATOM 590 C CA . LEU A 1 72 ? 0.559 5.371 5.401 1.00 96.19 72 LEU A CA 1
ATOM 591 C C . LEU A 1 72 ? 1.983 5.426 5.969 1.00 96.19 72 LEU A C 1
ATOM 593 O O . LEU A 1 72 ? 2.281 4.708 6.930 1.00 96.19 72 LEU A O 1
ATOM 597 N N . ASN A 1 73 ? 2.820 6.329 5.443 1.00 96.06 73 ASN A N 1
ATOM 598 C CA . ASN A 1 73 ? 4.138 6.626 6.003 1.00 96.06 73 ASN 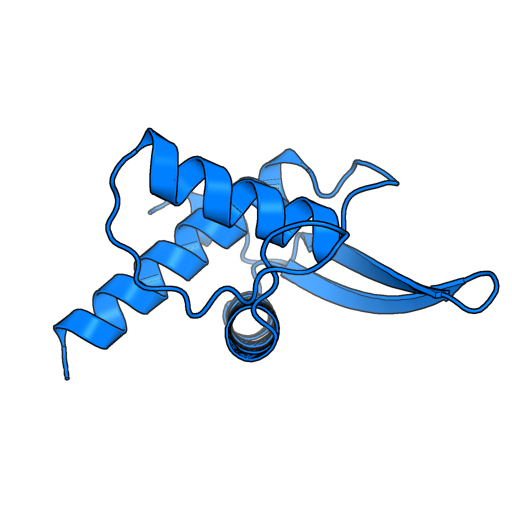A CA 1
ATOM 599 C C . ASN A 1 73 ? 4.024 7.246 7.406 1.00 96.06 73 ASN A C 1
ATOM 601 O O . ASN A 1 73 ? 4.683 6.782 8.338 1.00 96.06 73 ASN A O 1
ATOM 605 N N . ARG A 1 74 ? 3.160 8.256 7.601 1.00 95.94 74 ARG A N 1
ATOM 606 C CA . ARG A 1 74 ? 2.991 8.945 8.896 1.00 95.94 74 ARG A CA 1
ATOM 607 C C . ARG A 1 74 ? 2.538 7.999 10.010 1.00 95.94 74 ARG A C 1
ATOM 609 O O . ARG A 1 74 ? 3.036 8.091 11.129 1.00 95.94 74 ARG A O 1
ATOM 616 N N . GLN A 1 75 ? 1.635 7.070 9.705 1.00 94.62 75 GLN A N 1
ATOM 617 C CA . GLN A 1 75 ? 1.171 6.038 10.639 1.00 94.62 75 GLN A CA 1
ATOM 618 C C . GLN A 1 75 ? 2.201 4.910 10.848 1.00 94.62 75 GLN A C 1
ATOM 620 O O . GLN A 1 75 ? 2.060 4.090 11.763 1.00 94.62 75 GLN A O 1
ATOM 625 N N . LYS A 1 76 ? 3.262 4.875 10.028 1.00 95.94 76 LYS A N 1
ATOM 626 C CA . LYS A 1 76 ? 4.252 3.792 9.935 1.00 95.94 76 LYS A CA 1
ATOM 627 C C . LYS A 1 76 ? 3.604 2.442 9.610 1.00 95.94 76 LYS A C 1
ATOM 629 O O . LYS A 1 76 ? 3.985 1.411 10.167 1.00 95.94 76 LYS A O 1
ATOM 634 N N . TRP A 1 77 ? 2.586 2.448 8.753 1.00 96.69 77 TRP A N 1
ATOM 635 C CA . TRP A 1 77 ? 1.933 1.226 8.273 1.00 96.69 77 TRP A CA 1
ATOM 636 C C . TRP A 1 77 ? 2.662 0.654 7.062 1.00 96.69 77 TRP A C 1
ATOM 638 O O . TRP A 1 77 ? 2.907 -0.549 7.015 1.00 96.69 77 TRP A O 1
ATOM 648 N N . PHE A 1 78 ? 3.078 1.523 6.141 1.00 97.06 78 PHE A N 1
ATOM 649 C CA . PHE A 1 78 ? 3.898 1.167 4.988 1.00 97.06 78 PHE A CA 1
ATOM 650 C C . PHE A 1 78 ? 4.987 2.205 4.769 1.00 97.06 78 PHE A C 1
ATOM 652 O O . PHE A 1 78 ? 4.763 3.388 5.011 1.00 97.06 78 PHE A O 1
ATOM 659 N N . ASN A 1 79 ? 6.129 1.753 4.260 1.00 96.25 79 ASN A N 1
ATOM 660 C CA . ASN A 1 79 ? 7.103 2.617 3.616 1.00 96.25 79 ASN A CA 1
ATOM 661 C C . ASN A 1 79 ? 6.866 2.537 2.104 1.00 96.25 79 ASN A C 1
ATOM 663 O O . ASN A 1 79 ? 6.803 1.441 1.540 1.00 96.25 79 ASN A O 1
ATOM 667 N N . ILE A 1 80 ? 6.714 3.688 1.454 1.00 96.06 80 ILE A N 1
ATOM 668 C CA . ILE A 1 80 ? 6.494 3.763 0.007 1.00 96.06 80 ILE A CA 1
ATOM 669 C C . ILE A 1 80 ? 7.784 4.228 -0.655 1.00 96.06 80 ILE A C 1
ATOM 671 O O . ILE A 1 80 ? 8.272 5.322 -0.375 1.00 96.06 80 ILE A O 1
ATOM 675 N N . LYS A 1 81 ? 8.332 3.397 -1.543 1.00 95.00 81 LYS A N 1
ATOM 676 C CA . LYS A 1 81 ? 9.526 3.719 -2.329 1.00 95.00 81 LYS A CA 1
ATOM 677 C C . LYS A 1 81 ? 9.129 3.977 -3.776 1.00 95.00 81 LYS A C 1
ATOM 679 O O . LYS A 1 81 ? 8.406 3.176 -4.364 1.00 95.00 81 LYS A O 1
ATOM 684 N N . GLN A 1 82 ? 9.626 5.071 -4.345 1.00 94.56 82 GLN A N 1
ATOM 685 C CA . GLN A 1 82 ? 9.559 5.341 -5.778 1.00 94.56 82 GLN A CA 1
ATOM 686 C C . GLN A 1 82 ? 10.933 5.076 -6.392 1.00 94.56 82 GLN A C 1
ATOM 688 O O . GLN A 1 82 ? 11.930 5.631 -5.936 1.00 94.56 82 GLN A O 1
ATOM 693 N N . GLU A 1 83 ? 10.976 4.274 -7.446 1.00 94.62 83 GLU A N 1
ATOM 694 C CA . GLU A 1 83 ? 12.185 3.960 -8.208 1.00 94.62 83 GLU A CA 1
ATOM 695 C C . GLU A 1 83 ? 11.918 4.176 -9.695 1.00 94.62 83 GLU A C 1
ATOM 697 O O . GLU A 1 83 ? 10.780 4.055 -10.148 1.00 94.62 83 GLU A O 1
ATOM 702 N N . THR A 1 84 ? 12.956 4.494 -10.463 1.00 95.19 84 THR A N 1
ATOM 703 C CA . THR A 1 84 ? 12.872 4.490 -11.926 1.00 95.19 84 THR A CA 1
ATOM 704 C C . THR A 1 84 ? 13.451 3.174 -12.423 1.00 95.19 84 THR A C 1
ATOM 706 O O . THR A 1 84 ? 14.618 2.891 -12.172 1.00 95.19 84 THR A O 1
ATOM 709 N N . VAL A 1 85 ? 12.639 2.375 -13.108 1.00 91.12 85 VAL A N 1
ATOM 710 C CA . VAL A 1 85 ? 13.028 1.091 -13.703 1.00 91.12 85 VAL A CA 1
ATOM 711 C C . VAL A 1 85 ? 12.677 1.161 -15.182 1.00 91.12 85 VAL A C 1
ATOM 713 O O . VAL A 1 85 ? 11.533 1.465 -15.517 1.00 91.12 85 VAL A O 1
ATOM 716 N N . ASP A 1 86 ? 13.666 0.966 -16.053 1.00 91.00 86 ASP A N 1
ATOM 717 C CA . ASP A 1 86 ? 13.511 1.008 -17.516 1.00 91.00 86 ASP A CA 1
ATOM 718 C C . ASP A 1 86 ? 12.817 2.285 -18.036 1.00 91.00 86 ASP A C 1
ATOM 720 O O . ASP A 1 86 ? 12.029 2.258 -18.974 1.00 91.00 86 ASP A O 1
ATOM 724 N N . GLY A 1 87 ? 13.075 3.428 -17.386 1.00 91.81 87 GLY A N 1
ATOM 725 C CA . GLY A 1 87 ? 12.471 4.725 -17.729 1.00 91.81 87 GLY A CA 1
ATOM 726 C C . GLY A 1 87 ? 11.079 4.978 -17.133 1.00 91.81 87 GLY A C 1
ATOM 727 O O . GLY A 1 87 ? 10.546 6.080 -17.270 1.00 91.81 87 GLY A O 1
ATOM 728 N N . TYR A 1 88 ? 10.504 4.016 -16.408 1.00 87.94 88 TYR A N 1
ATOM 729 C CA . TYR A 1 88 ? 9.186 4.131 -15.783 1.00 87.94 88 TYR A CA 1
ATOM 730 C C . TYR A 1 88 ? 9.274 4.252 -14.263 1.00 87.94 88 TYR A C 1
ATOM 732 O O . TYR A 1 88 ? 10.134 3.664 -13.612 1.00 87.94 88 TYR A O 1
ATOM 740 N N . LYS A 1 89 ? 8.331 4.991 -13.668 1.00 91.12 89 LYS A N 1
ATOM 741 C CA . LYS A 1 89 ? 8.211 5.089 -12.208 1.00 91.12 89 LYS A CA 1
ATOM 742 C C . LYS A 1 89 ? 7.547 3.836 -11.646 1.00 91.12 89 LYS A C 1
ATOM 744 O O . LYS A 1 89 ? 6.364 3.596 -11.888 1.00 91.12 89 LYS A O 1
ATOM 749 N N . LYS A 1 90 ? 8.291 3.088 -10.842 1.00 93.00 90 LYS A N 1
ATOM 750 C CA . LYS A 1 90 ? 7.813 1.966 -10.043 1.00 93.00 90 LYS A CA 1
ATOM 751 C C . LYS A 1 90 ? 7.590 2.422 -8.606 1.00 93.00 90 LYS A C 1
ATOM 753 O O . LYS A 1 90 ? 8.421 3.126 -8.039 1.00 93.00 90 LYS A O 1
ATOM 758 N N . PHE A 1 91 ? 6.466 2.015 -8.028 1.00 95.12 91 PHE A N 1
ATOM 759 C CA . PHE A 1 91 ? 6.132 2.289 -6.634 1.00 95.12 91 PHE A CA 1
ATOM 760 C C . PHE A 1 91 ? 5.993 0.977 -5.883 1.00 95.12 91 PHE A C 1
ATOM 762 O O . PHE A 1 91 ? 5.193 0.135 -6.287 1.00 95.12 91 PHE A O 1
ATOM 769 N N . THR A 1 92 ? 6.743 0.834 -4.797 1.00 95.56 92 THR A N 1
ATOM 770 C CA . THR A 1 92 ? 6.760 -0.369 -3.966 1.00 95.56 92 THR A CA 1
ATOM 771 C C . THR A 1 92 ? 6.299 -0.013 -2.561 1.00 95.56 92 THR A C 1
ATOM 773 O O . THR A 1 92 ? 6.778 0.956 -1.972 1.00 95.56 92 THR A O 1
ATOM 776 N N . TYR A 1 93 ? 5.383 -0.814 -2.024 1.00 96.62 93 TYR A N 1
ATOM 777 C CA . TYR A 1 93 ? 4.881 -0.693 -0.660 1.00 96.62 93 TYR A CA 1
ATOM 778 C C . TYR A 1 93 ? 5.548 -1.770 0.188 1.00 96.62 93 TYR A C 1
ATOM 780 O O . TYR A 1 93 ? 5.438 -2.945 -0.140 1.00 96.62 93 TYR A O 1
ATOM 788 N N . THR A 1 94 ? 6.217 -1.405 1.278 1.00 96.12 94 THR A N 1
ATOM 789 C CA . THR A 1 94 ? 6.774 -2.380 2.227 1.00 96.12 94 THR A CA 1
ATOM 790 C C . THR A 1 94 ? 6.127 -2.205 3.598 1.00 96.12 94 THR A C 1
ATOM 792 O O . THR A 1 94 ? 6.051 -1.074 4.085 1.00 96.12 94 THR A O 1
ATOM 795 N N . PRO A 1 95 ? 5.612 -3.280 4.229 1.00 95.81 95 PRO A N 1
ATOM 796 C CA . PRO A 1 95 ? 5.098 -3.218 5.591 1.00 95.81 95 PRO A CA 1
ATOM 797 C C . PRO A 1 95 ? 6.089 -2.551 6.545 1.00 95.81 95 PRO A C 1
ATOM 799 O O . PRO A 1 95 ? 7.286 -2.831 6.510 1.00 95.81 95 PRO A O 1
ATOM 802 N N . SER A 1 96 ? 5.582 -1.678 7.408 1.00 95.00 96 SER A N 1
ATOM 803 C CA . SER A 1 96 ? 6.375 -1.004 8.437 1.00 95.00 96 SER A CA 1
ATOM 804 C C . SER A 1 96 ? 5.927 -1.439 9.838 1.00 95.00 96 SER A C 1
ATOM 806 O O . SER A 1 96 ? 4.982 -2.217 10.002 1.00 95.00 96 SER A O 1
ATOM 808 N N . VAL A 1 97 ? 6.632 -0.966 10.869 1.00 90.38 97 VAL A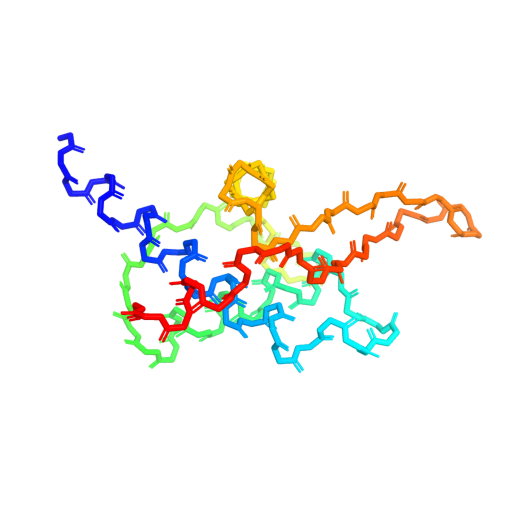 N 1
ATOM 809 C CA . VAL A 1 97 ? 6.547 -1.472 12.255 1.00 90.38 97 VAL A CA 1
ATOM 810 C C . VAL A 1 97 ? 5.134 -1.454 12.850 1.00 90.38 97 VAL A C 1
ATOM 812 O O . VAL A 1 97 ? 4.828 -2.245 13.737 1.00 90.38 97 VAL A O 1
ATOM 815 N N . ASN A 1 98 ? 4.252 -0.572 12.367 1.00 92.50 98 ASN A N 1
ATOM 816 C CA . ASN A 1 98 ? 2.906 -0.397 12.904 1.00 92.50 98 ASN A CA 1
ATOM 817 C C . ASN A 1 98 ? 1.798 -0.999 12.027 1.00 92.50 98 ASN A C 1
ATOM 819 O O . ASN A 1 98 ? 0.631 -0.723 12.307 1.00 92.50 98 ASN A O 1
ATOM 823 N N . LEU A 1 99 ? 2.091 -1.821 11.010 1.00 89.94 99 LEU A N 1
ATOM 824 C CA . LEU A 1 99 ? 1.044 -2.381 10.138 1.00 89.94 99 LEU A CA 1
ATOM 825 C C . LEU A 1 99 ? -0.071 -3.100 10.923 1.00 89.94 99 LEU A C 1
ATOM 827 O O . LEU A 1 99 ? -1.245 -2.990 10.583 1.00 89.94 99 LEU A O 1
ATOM 831 N N . GLN A 1 100 ? 0.263 -3.773 12.026 1.00 87.81 100 GLN A N 1
ATOM 832 C CA . GLN A 1 100 ? -0.731 -4.470 12.853 1.00 87.81 100 GLN A CA 1
ATOM 833 C C . GLN A 1 100 ? -1.778 -3.530 13.474 1.00 87.81 100 GLN A C 1
ATOM 835 O O . GLN A 1 100 ? -2.869 -3.975 13.816 1.00 87.81 100 GLN A O 1
ATOM 840 N N . LYS A 1 101 ? -1.485 -2.227 13.610 1.00 86.25 101 LYS A N 1
ATOM 841 C CA . LYS A 1 101 ? -2.465 -1.233 14.075 1.00 86.25 101 LYS A CA 1
ATOM 842 C C . LYS A 1 101 ? -3.532 -0.950 13.021 1.00 86.25 101 LYS A C 1
ATOM 844 O O . LYS A 1 101 ? -4.664 -0.687 13.402 1.00 86.25 101 LYS A O 1
ATOM 849 N N . ALA A 1 102 ? -3.194 -1.040 11.733 1.00 84.31 102 ALA A N 1
ATOM 850 C CA . ALA A 1 102 ? -4.158 -0.860 10.649 1.00 84.31 102 ALA A CA 1
ATOM 851 C C . ALA A 1 102 ? -5.257 -1.933 10.688 1.00 84.31 102 ALA A C 1
ATOM 853 O O . ALA A 1 102 ? -6.415 -1.615 10.469 1.00 84.31 102 ALA A O 1
ATOM 854 N N . LYS A 1 103 ? -4.907 -3.171 11.069 1.00 82.12 103 LYS A N 1
ATOM 855 C CA . LYS A 1 103 ? -5.844 -4.305 11.195 1.00 82.12 103 LYS A CA 1
ATOM 856 C C . LYS A 1 103 ? -6.852 -4.182 12.345 1.00 82.12 103 LYS A C 1
ATOM 858 O O . LYS A 1 103 ? -7.686 -5.062 12.513 1.00 82.12 103 LYS A O 1
ATOM 863 N N . LYS A 1 104 ? -6.728 -3.153 13.189 1.00 85.06 104 LYS A N 1
ATOM 864 C CA . LYS A 1 104 ? -7.662 -2.893 14.296 1.00 85.06 104 LYS A CA 1
ATOM 865 C C . LYS A 1 104 ? -8.880 -2.068 13.865 1.00 85.06 104 LYS A C 1
ATOM 867 O O . LYS A 1 104 ? -9.756 -1.844 14.696 1.00 85.06 104 LYS A O 1
ATOM 872 N N . TYR A 1 105 ? -8.889 -1.580 12.626 1.00 81.81 105 TYR A N 1
ATOM 873 C CA . TYR A 1 105 ? -9.957 -0.787 12.020 1.00 81.81 105 TYR A CA 1
ATOM 874 C C . TYR A 1 105 ? -10.663 -1.600 10.941 1.00 81.81 105 TYR A C 1
ATOM 876 O O . TYR A 1 105 ? -11.875 -1.359 10.762 1.00 81.81 105 TYR A O 1
#

Radius of gyration: 13.49 Å; chains: 1; bounding box: 35×28×35 Å

Secondary structure (DSSP, 8-state):
-HHHHHHHHHHHHHHHHHHHHHTTSTT-SHHHHHHHHHHHHHHTT-------EEETTEEE-HHHHHHHHHHHHHTTSEEEEEEEETTEEEEEEEE-TTHHHHTT-